Protein AF-A0A3A9SXG4-F1 (afdb_monomer_lite)

Sequence (64 aa):
MIHPSYVDLMKVVNKGVEEGEEPVISSRYSVVMATAKRARQIIAGDEPMVRVKAKQKPLSIAVD

Secondary structure (DSSP, 8-state):
--SS-HHHHHHHHTTTPPTTSPPS---HHHHHHHHHHHHHHHHTTPPPSSPPPTT--HHHHTT-

Foldseek 3Di:
DQPPDLVVVQCVQQVPPDVPGDGPDDDSVVVVVQLVVQLVCVVVPD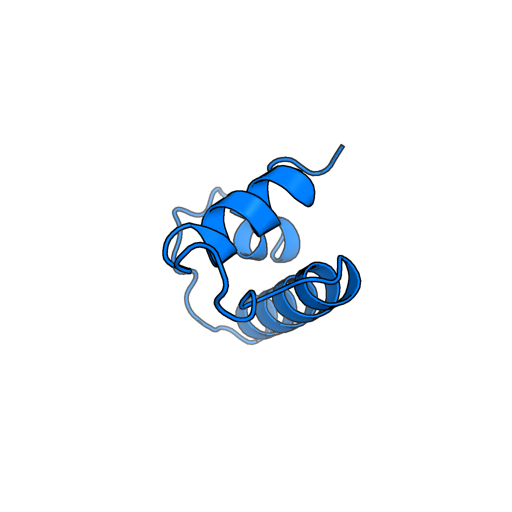DQPDDDDPPDRSSSSSND

Radius of gyration: 13.13 Å; chains: 1; bounding box: 30×25×34 Å

Structure (mmCIF, N/CA/C/O backbone):
data_AF-A0A3A9SXG4-F1
#
_entry.id   AF-A0A3A9SXG4-F1
#
loop_
_atom_site.group_PDB
_atom_site.id
_atom_site.type_symbol
_atom_site.label_atom_id
_atom_site.label_alt_id
_atom_site.label_comp_id
_atom_site.label_asym_id
_atom_site.label_entity_id
_atom_site.label_seq_id
_atom_site.pdbx_PDB_ins_code
_atom_site.Cartn_x
_atom_site.Cartn_y
_atom_site.Cartn_z
_atom_site.occupancy
_atom_site.B_iso_or_equiv
_atom_site.auth_seq_id
_atom_site.auth_comp_id
_atom_site.auth_asym_id
_atom_site.auth_atom_id
_atom_site.pdbx_PDB_model_num
ATOM 1 N N . MET A 1 1 ? 6.876 14.384 -1.984 1.00 55.22 1 MET A N 1
ATOM 2 C CA . MET A 1 1 ? 5.873 13.847 -1.038 1.00 55.22 1 MET A CA 1
ATOM 3 C C . MET A 1 1 ? 5.172 12.687 -1.734 1.00 55.22 1 MET A C 1
ATOM 5 O O . MET A 1 1 ? 4.943 12.820 -2.930 1.00 55.22 1 MET A O 1
ATOM 9 N N . ILE A 1 2 ? 4.936 11.549 -1.067 1.00 65.25 2 ILE A N 1
ATOM 10 C CA . ILE A 1 2 ? 4.214 10.417 -1.682 1.00 65.25 2 ILE A CA 1
ATOM 11 C C . ILE A 1 2 ? 2.795 10.902 -1.995 1.00 65.25 2 ILE A C 1
ATOM 13 O O . ILE A 1 2 ? 2.154 11.499 -1.130 1.00 65.25 2 ILE A O 1
ATOM 17 N N . HIS A 1 3 ? 2.366 10.723 -3.239 1.00 72.94 3 HIS A N 1
ATOM 18 C CA . HIS A 1 3 ? 1.015 11.016 -3.688 1.00 72.94 3 HIS A CA 1
ATOM 19 C C . HIS A 1 3 ? 0.435 9.724 -4.272 1.00 72.94 3 HIS A C 1
ATOM 21 O O . HIS A 1 3 ? 1.119 9.143 -5.118 1.00 72.94 3 HIS A O 1
ATOM 27 N N . PRO A 1 4 ? -0.764 9.290 -3.839 1.00 83.69 4 PRO A N 1
ATOM 28 C CA . PRO A 1 4 ? -1.578 9.836 -2.736 1.00 83.69 4 PRO A CA 1
ATOM 29 C C . PRO A 1 4 ? -0.875 9.840 -1.363 1.00 83.69 4 PRO A C 1
ATOM 31 O O . PRO A 1 4 ? 0.065 9.083 -1.122 1.00 83.69 4 PRO A O 1
ATOM 34 N N . SER A 1 5 ? -1.299 10.732 -0.457 1.00 88.31 5 SER A N 1
ATOM 35 C CA . SER A 1 5 ? -0.759 10.782 0.910 1.00 88.31 5 SER A CA 1
ATOM 36 C C . SER A 1 5 ? -1.328 9.650 1.776 1.00 88.31 5 SER A C 1
ATOM 38 O O . SER A 1 5 ? -2.356 9.059 1.453 1.00 88.31 5 SER A O 1
ATOM 40 N N . TYR A 1 6 ? -0.715 9.362 2.931 1.00 85.19 6 TYR A N 1
ATOM 41 C CA . TYR A 1 6 ? -1.253 8.344 3.848 1.00 85.19 6 TYR A CA 1
ATOM 42 C C . TYR A 1 6 ? -2.666 8.687 4.351 1.00 85.19 6 TYR A C 1
ATOM 44 O O . TYR A 1 6 ? -3.450 7.780 4.613 1.00 85.19 6 TYR A O 1
ATOM 52 N N . VAL A 1 7 ? -2.990 9.980 4.476 1.00 88.25 7 VAL A N 1
ATOM 53 C CA . VAL A 1 7 ? -4.328 10.442 4.871 1.00 88.25 7 VAL A CA 1
ATOM 54 C C . VAL A 1 7 ? -5.332 10.110 3.773 1.00 88.25 7 VAL A C 1
ATOM 56 O O . VAL A 1 7 ? -6.423 9.631 4.071 1.00 88.25 7 VAL A O 1
ATOM 59 N N . ASP A 1 8 ? -4.953 10.321 2.513 1.00 90.38 8 ASP A N 1
ATOM 60 C CA . ASP A 1 8 ? -5.803 10.001 1.364 1.00 90.38 8 ASP A CA 1
ATOM 61 C C . ASP A 1 8 ? -6.054 8.492 1.288 1.00 90.38 8 ASP A C 1
ATOM 63 O O . ASP A 1 8 ? -7.197 8.061 1.154 1.00 90.38 8 ASP A O 1
ATOM 67 N N . LEU A 1 9 ? -5.005 7.687 1.480 1.00 89.56 9 LEU A N 1
ATOM 68 C CA . LEU A 1 9 ? -5.106 6.227 1.495 1.00 89.56 9 LEU A CA 1
ATOM 69 C C . LEU A 1 9 ? -6.014 5.727 2.626 1.00 89.56 9 LEU A C 1
ATOM 71 O O . LEU A 1 9 ? -6.887 4.900 2.387 1.00 89.56 9 LEU A O 1
ATOM 75 N N . MET A 1 10 ? -5.873 6.259 3.843 1.00 90.38 10 MET A N 1
ATOM 76 C CA . MET A 1 10 ? -6.751 5.900 4.966 1.00 90.38 10 MET A CA 1
ATOM 77 C C . MET A 1 10 ? -8.215 6.242 4.700 1.00 90.38 10 MET A C 1
ATOM 79 O O . MET A 1 10 ? -9.093 5.437 5.001 1.00 90.38 10 MET A O 1
ATOM 83 N N . LYS A 1 11 ? -8.483 7.409 4.107 1.00 89.88 11 LYS A N 1
ATOM 84 C CA . LYS A 1 11 ? -9.847 7.818 3.751 1.00 89.88 11 LYS A CA 1
ATOM 85 C C . LYS A 1 11 ? -10.468 6.887 2.717 1.00 89.88 11 LYS A C 1
ATOM 87 O O . LYS A 1 11 ? -11.632 6.540 2.855 1.00 89.88 11 LYS A O 1
ATOM 92 N N . VAL A 1 12 ? -9.710 6.488 1.694 1.00 90.31 12 VAL A N 1
ATOM 93 C CA . VAL A 1 12 ? -10.208 5.582 0.648 1.00 90.31 12 VAL A CA 1
ATOM 94 C C . VAL A 1 12 ? -10.478 4.190 1.213 1.00 90.31 12 VAL A C 1
ATOM 96 O O . VAL A 1 12 ? -11.548 3.641 0.970 1.00 90.31 12 VAL A O 1
ATOM 99 N N . VAL A 1 13 ? -9.545 3.641 1.996 1.00 89.31 13 VAL A N 1
ATOM 100 C CA . VAL A 1 13 ? -9.667 2.285 2.554 1.00 89.31 13 VAL A CA 1
ATOM 101 C C . VAL A 1 13 ? -10.821 2.186 3.554 1.00 89.31 13 VAL A C 1
ATOM 103 O O . VAL A 1 13 ? -11.556 1.205 3.534 1.00 89.31 13 VAL A O 1
ATOM 106 N N . ASN A 1 14 ? -11.027 3.208 4.386 1.00 91.25 14 ASN A N 1
ATOM 107 C CA . ASN A 1 14 ? -12.099 3.213 5.385 1.00 91.25 14 ASN A CA 1
ATOM 108 C C . ASN A 1 14 ? -13.431 3.783 4.864 1.00 91.25 14 ASN A C 1
ATOM 110 O O . ASN A 1 14 ? -14.369 3.911 5.640 1.00 91.25 14 ASN A O 1
ATOM 114 N N . LYS A 1 15 ? -13.549 4.139 3.575 1.00 90.88 15 LYS A N 1
ATOM 115 C CA . LYS A 1 15 ? -14.737 4.831 3.033 1.00 90.88 15 LYS A CA 1
ATOM 116 C C . LYS A 1 15 ? -16.049 4.049 3.208 1.00 90.88 15 LYS A C 1
ATOM 118 O O . LYS A 1 15 ? -17.112 4.657 3.191 1.00 90.88 15 LYS A O 1
ATOM 123 N N . GLY A 1 16 ? -15.977 2.723 3.312 1.00 86.75 16 GLY A N 1
ATOM 124 C CA . GLY A 1 16 ? -17.142 1.847 3.471 1.00 86.75 16 GLY A CA 1
ATOM 125 C C . GLY A 1 16 ? -17.456 1.439 4.910 1.00 86.75 16 GLY A C 1
ATOM 126 O O . GLY A 1 16 ? -18.325 0.600 5.088 1.00 86.75 16 GLY A O 1
ATOM 127 N N . VAL A 1 17 ? -16.735 1.968 5.903 1.00 89.50 17 VAL A N 1
ATOM 128 C CA . VAL A 1 17 ? -16.956 1.652 7.321 1.00 89.50 17 VAL A CA 1
ATOM 129 C C . VAL A 1 17 ? -18.020 2.599 7.868 1.00 89.50 17 VAL A C 1
ATOM 131 O O . VAL A 1 17 ? -17.886 3.816 7.709 1.00 89.50 17 VAL A O 1
ATOM 134 N N . GLU A 1 18 ? -19.075 2.060 8.482 1.00 88.75 18 GLU A N 1
ATOM 135 C CA . GLU A 1 18 ? -20.126 2.884 9.085 1.00 88.75 18 GLU A CA 1
ATOM 136 C C . GLU A 1 18 ? -19.613 3.625 10.330 1.00 88.75 18 GLU A C 1
ATOM 138 O O . GLU A 1 18 ? -18.689 3.185 11.021 1.00 88.75 18 GLU A O 1
ATOM 143 N N . GLU A 1 19 ? -20.200 4.786 10.633 1.00 81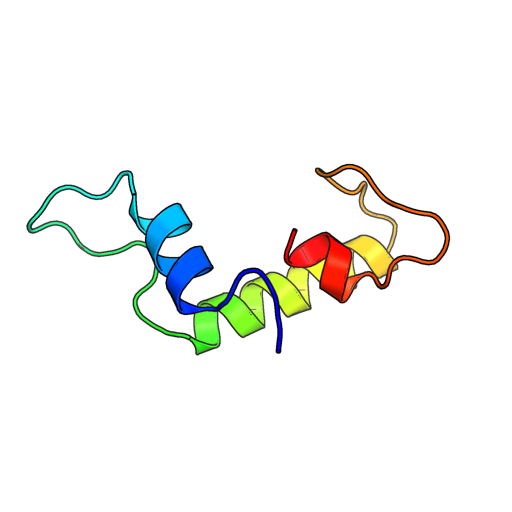.56 19 GLU A N 1
ATOM 144 C CA . GLU A 1 19 ? -19.835 5.530 11.839 1.00 81.56 19 GLU A CA 1
ATOM 145 C C . GLU A 1 19 ? -20.157 4.703 13.093 1.00 81.56 19 GLU A C 1
ATOM 147 O O . GLU A 1 19 ? -21.309 4.378 13.364 1.00 81.56 19 GLU A O 1
ATOM 152 N N . GLY A 1 20 ? -19.120 4.383 13.871 1.00 86.38 20 GLY A N 1
ATOM 153 C CA . GLY A 1 20 ? -19.219 3.531 15.061 1.00 86.38 20 GLY A CA 1
ATOM 154 C C . GLY A 1 20 ? -18.673 2.115 14.863 1.00 86.38 20 GLY A C 1
ATOM 155 O O . GLY A 1 20 ? -18.440 1.428 15.856 1.00 86.38 20 GLY A O 1
ATOM 156 N N . GLU A 1 21 ? -18.401 1.703 13.622 1.00 87.88 21 GLU A N 1
ATOM 157 C CA . GLU A 1 21 ? -17.708 0.450 13.322 1.00 87.88 21 GLU A CA 1
ATOM 158 C C . GLU A 1 21 ? -16.181 0.598 13.376 1.00 87.88 21 GLU A C 1
ATOM 160 O O . GLU A 1 21 ? -15.612 1.692 13.282 1.00 87.88 21 GLU A O 1
A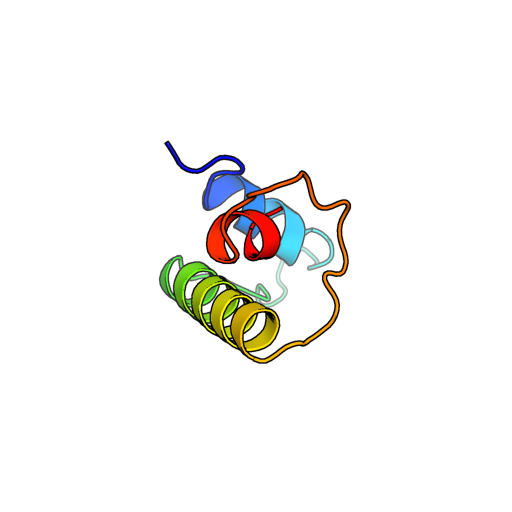TOM 165 N N . GLU A 1 22 ? -15.492 -0.530 13.557 1.00 88.25 22 GLU A N 1
ATOM 166 C CA . GLU A 1 22 ? -14.036 -0.547 13.644 1.00 88.25 22 GLU A CA 1
ATOM 167 C C . GLU A 1 22 ? -13.405 -0.254 12.267 1.00 88.25 22 GLU A C 1
ATOM 169 O O . GLU A 1 22 ? -13.733 -0.912 11.275 1.00 88.25 22 GLU A O 1
ATOM 174 N N . PRO A 1 23 ? -12.481 0.721 12.164 1.00 88.25 23 PRO A N 1
ATOM 175 C CA . PRO A 1 23 ? -11.861 1.066 10.893 1.00 88.25 23 PRO A CA 1
ATOM 176 C C . PRO A 1 23 ? -10.972 -0.071 10.385 1.00 88.25 23 PRO A C 1
ATOM 178 O O . PRO A 1 23 ? -10.163 -0.624 11.130 1.00 88.25 23 PRO A O 1
ATOM 181 N N . VAL A 1 24 ? -11.026 -0.335 9.076 1.00 88.31 24 VAL A N 1
ATOM 182 C CA . VAL A 1 24 ? -10.169 -1.329 8.404 1.00 88.31 24 VAL A CA 1
ATOM 183 C C . VAL A 1 24 ? -8.687 -1.035 8.652 1.00 88.31 24 VAL A C 1
ATOM 185 O O . VAL A 1 24 ? -7.891 -1.949 8.872 1.00 88.31 24 VAL A O 1
ATOM 188 N N . ILE A 1 25 ? -8.301 0.245 8.639 1.00 87.88 25 ILE A N 1
ATOM 189 C CA . ILE A 1 25 ? -6.963 0.683 9.047 1.00 87.88 25 ILE A CA 1
ATOM 190 C C . ILE A 1 25 ? -7.001 1.946 9.910 1.00 87.88 25 ILE A C 1
ATOM 192 O O . ILE A 1 25 ? -7.547 2.976 9.527 1.00 87.88 25 ILE A O 1
ATOM 196 N N . SER A 1 26 ? -6.313 1.903 11.049 1.00 82.06 26 SER A N 1
ATOM 197 C CA . SER A 1 26 ? -6.114 3.059 11.939 1.00 82.06 26 SER A CA 1
ATOM 198 C C . SER A 1 26 ? -4.661 3.551 11.976 1.00 82.06 26 SER A C 1
ATOM 200 O O . SER A 1 26 ? -4.373 4.650 12.445 1.00 82.06 26 SER A O 1
ATOM 202 N N . SER A 1 27 ? -3.719 2.757 11.453 1.00 88.88 27 SER A N 1
ATOM 203 C CA . SER A 1 27 ? -2.282 3.002 11.581 1.00 88.88 27 SER A CA 1
ATOM 204 C C . SER A 1 27 ? -1.600 3.266 10.244 1.00 88.88 27 SER A C 1
ATOM 206 O O . SER A 1 27 ? -1.773 2.541 9.264 1.00 88.88 27 SER A O 1
ATOM 208 N N . ARG A 1 28 ? -0.725 4.279 10.229 1.00 89.75 28 ARG A N 1
ATOM 209 C CA . ARG A 1 28 ? 0.138 4.599 9.077 1.00 89.75 28 ARG A CA 1
ATOM 210 C C . ARG A 1 28 ? 1.086 3.449 8.752 1.00 89.75 28 ARG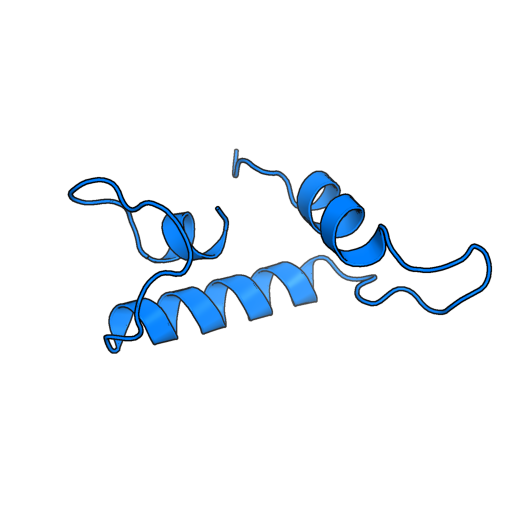 A C 1
ATOM 212 O O . ARG A 1 28 ? 1.425 3.242 7.590 1.00 89.75 28 ARG A O 1
ATOM 219 N N . TYR A 1 29 ? 1.480 2.680 9.766 1.00 91.88 29 TYR A N 1
ATOM 220 C CA . TYR A 1 29 ? 2.355 1.528 9.590 1.00 91.88 29 TYR A CA 1
ATOM 221 C C . TYR A 1 29 ? 1.685 0.427 8.765 1.00 91.88 29 TYR A C 1
ATOM 223 O O . TYR A 1 29 ? 2.363 -0.213 7.967 1.00 91.88 29 TYR A O 1
ATOM 231 N N . SER A 1 30 ? 0.363 0.256 8.874 1.00 90.38 30 SER A N 1
ATOM 232 C CA . SER A 1 30 ? -0.384 -0.723 8.073 1.00 90.38 30 SER A CA 1
ATOM 233 C C . SER A 1 30 ? -0.310 -0.405 6.581 1.00 90.38 30 SER A C 1
ATOM 235 O O . SER A 1 30 ? -0.030 -1.291 5.777 1.00 90.38 30 SER A O 1
ATOM 237 N N . VAL A 1 31 ? -0.454 0.873 6.216 1.00 90.44 31 VAL A N 1
ATOM 238 C CA . VAL A 1 31 ? -0.312 1.339 4.826 1.00 90.44 31 VAL A CA 1
ATOM 239 C C . VAL A 1 31 ? 1.105 1.082 4.306 1.00 90.44 31 VAL A C 1
ATOM 241 O O . VAL A 1 31 ? 1.280 0.544 3.213 1.00 90.44 31 VAL A O 1
ATOM 244 N N . VAL A 1 32 ? 2.132 1.404 5.099 1.00 92.31 32 VAL A N 1
ATOM 245 C CA . VAL A 1 32 ? 3.540 1.156 4.735 1.00 92.31 32 VAL A CA 1
ATOM 246 C C . VAL A 1 32 ? 3.815 -0.338 4.545 1.00 92.31 32 VAL A C 1
ATOM 248 O O . VAL A 1 32 ? 4.455 -0.730 3.572 1.00 92.31 32 VAL A O 1
ATOM 251 N N . MET A 1 33 ? 3.316 -1.193 5.438 1.00 94.12 33 MET A N 1
ATOM 252 C CA . MET A 1 33 ? 3.503 -2.641 5.332 1.00 94.12 33 MET A CA 1
ATOM 253 C C . MET A 1 33 ? 2.790 -3.225 4.109 1.00 94.12 33 MET A C 1
ATOM 255 O O . MET A 1 33 ? 3.391 -4.021 3.383 1.00 94.12 33 MET A O 1
ATOM 259 N N . ALA A 1 34 ? 1.545 -2.814 3.854 1.00 92.88 34 ALA A N 1
ATOM 260 C CA . ALA A 1 34 ? 0.760 -3.276 2.712 1.00 92.88 34 ALA A CA 1
ATOM 261 C C . ALA A 1 34 ? 1.417 -2.878 1.382 1.00 92.88 34 ALA A C 1
ATOM 263 O O . ALA A 1 34 ? 1.669 -3.737 0.536 1.00 92.88 34 ALA A O 1
ATOM 264 N N . THR A 1 35 ? 1.787 -1.604 1.238 1.00 93.69 35 THR A N 1
ATOM 265 C CA . THR A 1 35 ? 2.447 -1.077 0.030 1.00 93.69 35 THR A CA 1
ATOM 266 C C . THR A 1 35 ? 3.821 -1.711 -0.192 1.00 93.69 35 THR A C 1
ATOM 268 O O . THR A 1 35 ? 4.137 -2.124 -1.307 1.00 93.69 35 THR A O 1
ATOM 271 N N . ALA A 1 36 ? 4.622 -1.904 0.863 1.00 96.19 36 ALA A N 1
ATOM 272 C CA . ALA A 1 36 ? 5.910 -2.589 0.758 1.00 96.19 36 ALA A CA 1
ATOM 273 C C . ALA A 1 36 ? 5.761 -4.070 0.372 1.00 96.19 36 ALA A C 1
ATOM 275 O O . ALA A 1 36 ? 6.538 -4.581 -0.438 1.00 96.19 36 ALA A O 1
ATOM 276 N N . LYS A 1 37 ? 4.766 -4.775 0.931 1.00 97.75 37 LYS A N 1
ATOM 277 C CA . LYS A 1 37 ? 4.464 -6.166 0.563 1.00 97.75 37 LYS A CA 1
ATOM 278 C C . LYS A 1 37 ? 4.032 -6.257 -0.900 1.00 97.75 37 LYS A C 1
ATOM 280 O O . LYS A 1 37 ? 4.569 -7.090 -1.627 1.00 97.75 37 LYS A O 1
ATOM 285 N N . ARG A 1 38 ? 3.131 -5.374 -1.340 1.00 97.56 38 ARG A N 1
ATOM 286 C CA . ARG A 1 38 ? 2.645 -5.342 -2.723 1.00 97.56 38 ARG A CA 1
ATOM 287 C C . ARG A 1 38 ? 3.749 -4.990 -3.720 1.00 97.56 38 ARG A C 1
ATOM 289 O O . ARG A 1 38 ? 3.853 -5.626 -4.761 1.00 97.56 38 ARG A O 1
ATOM 296 N N . ALA A 1 39 ? 4.643 -4.066 -3.378 1.00 97.81 39 ALA A N 1
ATOM 297 C CA . ALA A 1 39 ? 5.807 -3.762 -4.208 1.00 97.81 39 ALA A CA 1
ATOM 298 C C . ALA A 1 39 ? 6.712 -4.991 -4.411 1.00 97.81 39 ALA A C 1
ATOM 300 O O . ALA A 1 39 ? 7.180 -5.228 -5.522 1.00 97.81 39 ALA A O 1
ATOM 301 N N . ARG A 1 40 ? 6.935 -5.800 -3.362 1.00 98.44 40 ARG A N 1
ATOM 302 C CA . ARG A 1 40 ? 7.715 -7.048 -3.464 1.00 98.44 40 ARG A CA 1
ATOM 303 C C . ARG A 1 40 ? 7.036 -8.102 -4.337 1.00 98.44 40 ARG A C 1
ATOM 305 O O . ARG A 1 40 ? 7.727 -8.770 -5.093 1.00 98.44 40 ARG A O 1
ATOM 312 N N . GLN A 1 41 ? 5.714 -8.222 -4.259 1.00 98.44 41 GLN A N 1
ATOM 313 C CA . GLN A 1 41 ? 4.927 -9.091 -5.142 1.00 98.44 41 GLN A CA 1
ATOM 314 C C . GLN A 1 41 ? 5.093 -8.700 -6.616 1.00 98.44 41 GLN A C 1
ATOM 316 O O . GLN A 1 41 ? 5.409 -9.546 -7.443 1.00 98.44 41 GLN A O 1
ATOM 321 N N . ILE A 1 42 ? 4.989 -7.404 -6.931 1.00 97.75 42 ILE A N 1
ATOM 322 C CA . ILE A 1 42 ? 5.201 -6.890 -8.296 1.00 97.75 42 ILE A CA 1
ATOM 323 C C . ILE A 1 42 ? 6.630 -7.184 -8.777 1.00 97.75 42 ILE A C 1
ATOM 325 O O . ILE A 1 42 ? 6.831 -7.586 -9.918 1.00 97.75 42 ILE A O 1
ATOM 329 N N . ILE A 1 43 ? 7.635 -7.030 -7.907 1.00 97.31 43 ILE A N 1
ATOM 330 C CA . ILE A 1 43 ? 9.028 -7.393 -8.226 1.00 97.31 43 ILE A CA 1
ATOM 331 C C . ILE A 1 43 ? 9.167 -8.897 -8.512 1.00 97.31 43 ILE A C 1
ATOM 333 O O . ILE A 1 43 ? 9.966 -9.276 -9.363 1.00 97.31 43 ILE A O 1
ATOM 337 N N . ALA A 1 44 ? 8.396 -9.742 -7.824 1.00 98.44 44 ALA A N 1
ATOM 338 C CA . ALA A 1 44 ? 8.385 -11.189 -8.023 1.00 98.44 44 ALA A CA 1
ATOM 339 C C . ALA A 1 44 ? 7.626 -11.641 -9.288 1.00 98.44 44 ALA A C 1
ATOM 341 O O . ALA A 1 44 ? 7.671 -12.824 -9.616 1.00 98.44 44 ALA A O 1
ATOM 342 N N . GLY A 1 45 ? 6.975 -10.721 -10.008 1.00 96.94 45 GLY A N 1
ATOM 343 C CA . GLY A 1 45 ? 6.280 -10.997 -11.266 1.00 96.94 45 GLY A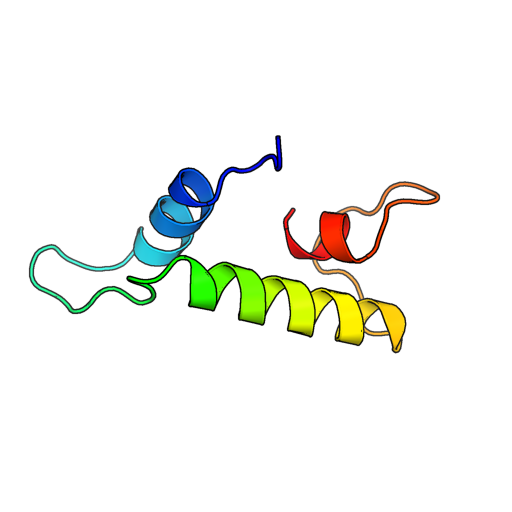 CA 1
ATOM 344 C C . GLY A 1 45 ? 4.753 -10.966 -11.186 1.00 96.94 45 GLY A C 1
ATOM 345 O O . GLY A 1 45 ? 4.114 -11.218 -12.205 1.00 96.94 45 GLY A O 1
ATOM 346 N N . ASP A 1 46 ? 4.159 -10.637 -10.032 1.00 98.06 46 ASP A N 1
ATOM 347 C CA . ASP A 1 46 ? 2.704 -10.471 -9.935 1.00 98.06 46 ASP A CA 1
ATOM 348 C C . ASP A 1 46 ? 2.222 -9.326 -10.836 1.00 98.06 46 ASP A C 1
ATOM 350 O O . ASP A 1 46 ? 2.815 -8.242 -10.872 1.00 98.06 46 ASP A O 1
ATOM 354 N N . GLU A 1 47 ? 1.087 -9.540 -11.502 1.00 96.81 47 GLU A N 1
ATOM 355 C CA . GLU A 1 47 ? 0.498 -8.544 -12.390 1.00 96.81 47 GLU A CA 1
ATOM 356 C C . GLU A 1 47 ? 0.059 -7.283 -11.610 1.00 96.81 47 GLU A C 1
ATOM 358 O O . GLU A 1 47 ? -0.645 -7.378 -10.590 1.00 96.81 47 GLU A O 1
ATOM 363 N N . PRO A 1 48 ? 0.458 -6.080 -12.062 1.00 96.69 48 PRO A N 1
ATOM 364 C CA . PRO A 1 48 ? -0.068 -4.817 -11.561 1.00 96.69 48 PRO A CA 1
ATOM 365 C C . PRO A 1 48 ? -1.575 -4.680 -11.798 1.00 96.69 48 PRO A C 1
ATOM 367 O O . PRO A 1 48 ? -2.066 -4.925 -12.891 1.00 96.69 48 PRO A O 1
ATOM 370 N N . MET A 1 49 ? -2.308 -4.197 -10.793 1.00 95.88 49 MET A N 1
ATOM 371 C CA . MET A 1 49 ? -3.765 -3.973 -10.887 1.00 95.88 49 MET A CA 1
ATOM 372 C C . MET A 1 49 ? -4.122 -2.551 -11.348 1.00 95.88 49 MET A C 1
ATOM 374 O O . MET A 1 49 ? -5.281 -2.146 -11.321 1.00 95.88 49 MET A O 1
ATOM 378 N N . VAL A 1 50 ? -3.115 -1.784 -11.760 1.00 94.44 50 VAL A N 1
ATOM 379 C CA . VAL A 1 50 ? -3.230 -0.392 -12.196 1.00 94.44 50 VAL A CA 1
ATOM 380 C C . VAL A 1 50 ? -2.445 -0.189 -13.483 1.00 94.44 50 VAL A C 1
ATOM 382 O O . VAL A 1 50 ? -1.597 -1.000 -13.857 1.00 94.44 50 VAL A O 1
ATOM 385 N N . ARG A 1 51 ? -2.716 0.914 -14.185 1.00 94.75 51 ARG A N 1
ATOM 386 C CA . ARG A 1 51 ? -1.988 1.253 -15.412 1.00 94.75 51 ARG A CA 1
ATOM 387 C C . ARG A 1 51 ? -0.538 1.594 -15.083 1.00 94.75 51 ARG A C 1
ATOM 389 O O . ARG A 1 51 ? -0.274 2.587 -14.411 1.00 94.75 51 ARG A O 1
ATOM 396 N N . VAL A 1 52 ? 0.391 0.816 -15.629 1.00 95.12 52 VAL A N 1
ATOM 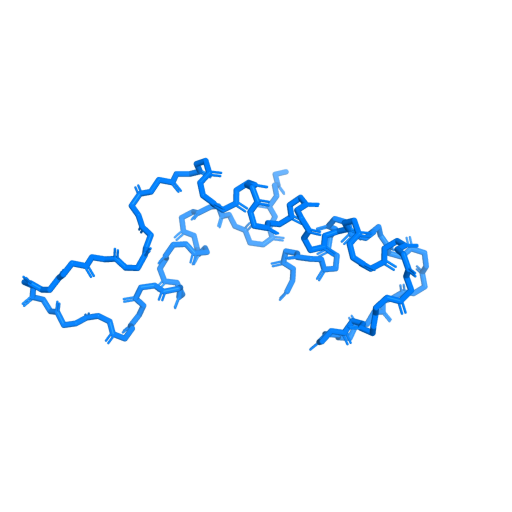397 C CA . VAL A 1 52 ? 1.826 1.004 -15.403 1.00 95.12 52 VAL A CA 1
ATOM 398 C C . VAL A 1 52 ? 2.461 1.808 -16.527 1.00 95.12 52 VAL A C 1
ATOM 400 O O . VAL A 1 52 ? 2.265 1.532 -17.710 1.00 95.12 52 VAL A O 1
ATOM 403 N N . LYS A 1 53 ? 3.266 2.801 -16.152 1.00 93.12 53 LYS A N 1
ATOM 404 C CA . LYS A 1 53 ? 4.120 3.545 -17.084 1.00 93.12 53 LYS A CA 1
ATOM 405 C C . LYS A 1 53 ? 5.470 2.848 -17.237 1.00 93.12 53 LYS A C 1
ATOM 407 O O . LYS A 1 53 ? 5.971 2.209 -16.311 1.00 93.12 53 LYS A O 1
ATOM 412 N N . ALA A 1 54 ? 6.110 3.026 -18.392 1.00 91.50 54 ALA A N 1
ATOM 413 C CA . ALA A 1 54 ? 7.462 2.520 -18.607 1.00 91.50 54 ALA A CA 1
ATOM 414 C C . ALA A 1 54 ? 8.413 3.021 -17.502 1.00 91.50 54 ALA A C 1
ATOM 416 O O . ALA A 1 54 ? 8.441 4.213 -17.195 1.00 91.50 54 ALA A O 1
ATOM 417 N N . LYS A 1 55 ? 9.201 2.105 -16.921 1.00 90.94 55 LYS A N 1
ATOM 418 C CA . LYS A 1 55 ? 10.165 2.376 -15.834 1.00 90.94 55 LYS A CA 1
ATOM 419 C C . LYS A 1 55 ? 9.543 2.894 -14.524 1.00 90.94 55 LYS A C 1
ATOM 421 O O . LYS A 1 55 ? 10.263 3.437 -13.684 1.00 90.94 55 LYS A O 1
ATOM 426 N N . GLN A 1 56 ? 8.234 2.736 -14.319 1.00 94.25 56 GLN A N 1
ATOM 427 C CA . GLN A 1 56 ? 7.604 3.075 -13.044 1.00 94.25 56 GLN A CA 1
ATOM 428 C C . GLN A 1 56 ? 8.122 2.150 -11.935 1.00 94.25 56 GLN A C 1
ATOM 430 O O . GLN A 1 56 ? 8.259 0.941 -12.120 1.00 94.25 56 GLN A O 1
ATOM 435 N N . LYS A 1 57 ? 8.447 2.726 -10.774 1.00 94.81 57 LYS A N 1
ATOM 436 C CA . LYS A 1 57 ? 8.978 1.954 -9.646 1.00 94.81 57 LYS A CA 1
ATOM 437 C C . LYS A 1 57 ? 7.875 1.056 -9.067 1.00 94.81 57 LYS A C 1
ATOM 439 O O . LYS A 1 57 ? 6.775 1.564 -8.855 1.00 94.81 57 LYS A O 1
ATOM 444 N N . PRO A 1 58 ? 8.166 -0.205 -8.695 1.00 96.06 58 PRO A N 1
ATOM 445 C CA . PRO A 1 58 ? 7.178 -1.111 -8.099 1.00 96.06 58 PRO A CA 1
ATOM 446 C C . PRO A 1 58 ? 6.466 -0.541 -6.872 1.00 96.06 58 PRO A C 1
ATOM 448 O O . PRO A 1 58 ? 5.273 -0.750 -6.699 1.00 96.06 58 PRO A O 1
ATOM 451 N N . LEU A 1 59 ? 7.174 0.237 -6.045 1.00 94.56 59 LEU A N 1
ATOM 452 C CA . LEU A 1 59 ? 6.562 0.911 -4.900 1.00 94.56 59 LEU A CA 1
ATOM 453 C C . LEU A 1 59 ? 5.533 1.967 -5.317 1.00 94.56 59 LEU A C 1
ATOM 455 O O . LEU A 1 59 ? 4.514 2.095 -4.657 1.00 94.56 59 LEU A O 1
ATOM 459 N N . SER A 1 60 ? 5.783 2.705 -6.399 1.00 93.38 60 SER A N 1
ATOM 460 C CA . SER A 1 60 ? 4.810 3.667 -6.924 1.00 93.38 60 SER A CA 1
ATOM 461 C C . SER A 1 60 ? 3.582 2.948 -7.477 1.00 93.38 60 SER A C 1
ATOM 463 O O . SER A 1 60 ? 2.472 3.338 -7.163 1.00 93.38 60 SER A O 1
ATOM 465 N N . ILE A 1 61 ? 3.782 1.846 -8.207 1.00 95.44 61 ILE A N 1
ATOM 466 C CA . ILE A 1 61 ? 2.688 1.003 -8.720 1.00 95.44 61 ILE A CA 1
ATOM 467 C C . ILE A 1 61 ? 1.848 0.414 -7.574 1.00 95.44 61 ILE A C 1
ATOM 469 O O . ILE A 1 61 ? 0.653 0.223 -7.723 1.00 95.44 61 ILE A O 1
ATOM 473 N N . ALA A 1 62 ? 2.468 0.098 -6.436 1.00 94.56 62 ALA A N 1
ATOM 474 C CA . ALA A 1 62 ? 1.780 -0.448 -5.268 1.00 94.56 62 ALA A CA 1
ATOM 475 C C . ALA A 1 62 ? 0.995 0.594 -4.450 1.00 94.56 62 ALA A C 1
ATOM 477 O O . ALA A 1 62 ? 0.244 0.205 -3.556 1.00 94.56 62 ALA A O 1
ATOM 478 N N . VAL A 1 63 ? 1.244 1.886 -4.677 1.00 92.75 63 VAL A N 1
ATOM 479 C CA . VAL A 1 63 ? 0.587 3.004 -3.983 1.00 92.75 63 VAL A CA 1
ATOM 480 C C . VAL A 1 63 ? -0.538 3.605 -4.829 1.00 92.75 63 VAL A C 1
ATOM 482 O O . VAL A 1 63 ? -1.515 4.082 -4.250 1.00 92.75 63 VAL A O 1
ATOM 485 N N . ASP A 1 64 ? -0.371 3.600 -6.153 1.00 90.12 64 ASP A N 1
ATOM 486 C CA . ASP A 1 64 ? -1.383 4.002 -7.140 1.00 90.12 64 ASP A CA 1
ATOM 487 C C . ASP A 1 64 ? -2.602 3.062 -7.129 1.00 90.12 64 ASP A C 1
ATOM 489 O O . ASP A 1 64 ? -3.727 3.582 -7.315 1.00 90.12 64 ASP A O 1
#

pLDDT: mean 90.79, std 7.29, range [55.22, 98.44]